Protein AF-A0A1J3FFB7-F1 (afdb_monomer_lite)

Secondary structure (DSSP, 8-state):
-PPP---TTS--EEETTTTEEES------EEEEEEE-SS-EEEEEEEHHHHHHHHTS-HHHHHHT--TTS-TT---HHHHTTTTPPPP-

Structure (mmCIF, N/CA/C/O backbone):
data_AF-A0A1J3FFB7-F1
#
_entry.id   AF-A0A1J3FFB7-F1
#
loop_
_atom_site.group_PDB
_atom_site.id
_atom_site.type_symbol
_atom_site.label_atom_id
_atom_site.label_alt_id
_atom_site.label_comp_id
_atom_site.label_asym_id
_atom_site.label_entity_id
_atom_site.label_seq_id
_atom_site.pdbx_PDB_ins_code
_atom_site.Cartn_x
_atom_site.Cartn_y
_atom_site.Cartn_z
_atom_site.occupancy
_atom_site.B_iso_or_equiv
_atom_site.auth_seq_id
_atom_site.auth_comp_id
_atom_site.auth_asym_id
_atom_site.auth_atom_id
_atom_site.pdbx_PDB_model_num
ATOM 1 N N . GLU A 1 1 ? 25.491 2.575 -38.419 1.00 44.59 1 GLU A N 1
ATOM 2 C CA . GLU A 1 1 ? 24.980 2.815 -37.059 1.00 44.59 1 GLU A CA 1
ATOM 3 C C . GLU A 1 1 ? 24.561 1.472 -36.497 1.00 44.59 1 GLU A C 1
ATOM 5 O O . GLU A 1 1 ? 23.793 0.769 -37.142 1.00 44.59 1 GLU A O 1
ATOM 10 N N . GLU A 1 2 ? 25.203 1.049 -35.411 1.00 38.88 2 GLU A N 1
ATOM 11 C CA . GLU A 1 2 ? 24.941 -0.238 -34.766 1.00 38.88 2 GLU A CA 1
ATOM 12 C C . GLU A 1 2 ? 23.531 -0.242 -34.178 1.00 38.88 2 GLU A C 1
ATOM 14 O O . GLU A 1 2 ? 23.193 0.572 -33.321 1.00 38.88 2 GLU A O 1
ATOM 19 N N . SER A 1 3 ? 22.703 -1.162 -34.662 1.00 50.16 3 SER A N 1
ATOM 20 C CA . SER A 1 3 ? 21.418 -1.498 -34.057 1.00 50.16 3 SER A CA 1
ATOM 21 C C . SER A 1 3 ? 21.639 -1.872 -32.584 1.00 50.16 3 SER A C 1
ATOM 23 O O . SER A 1 3 ? 22.486 -2.731 -32.320 1.00 50.16 3 SER A O 1
ATOM 25 N N . PRO A 1 4 ? 20.905 -1.280 -31.622 1.00 56.97 4 PRO A N 1
ATOM 26 C CA . PRO A 1 4 ? 21.034 -1.661 -30.224 1.00 56.97 4 PRO A CA 1
ATOM 27 C C . PRO A 1 4 ? 20.680 -3.142 -30.085 1.00 56.97 4 PRO A C 1
ATOM 29 O O . PRO A 1 4 ? 19.610 -3.586 -30.506 1.00 56.97 4 PRO A O 1
ATOM 32 N N . GLN A 1 5 ? 21.620 -3.916 -29.545 1.00 56.00 5 GLN A N 1
ATOM 33 C CA . GLN A 1 5 ? 21.430 -5.333 -29.263 1.00 56.00 5 GLN A CA 1
ATOM 34 C C . GLN A 1 5 ? 20.340 -5.448 -28.194 1.00 56.00 5 GLN A C 1
ATOM 36 O O . GLN A 1 5 ? 20.565 -5.132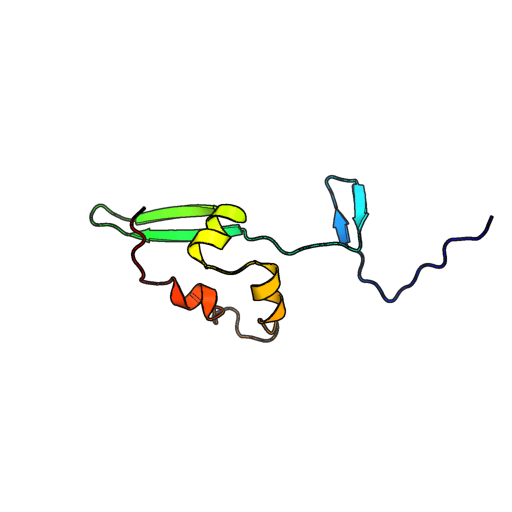 -27.028 1.00 56.00 5 GLN A O 1
ATOM 41 N N . LEU A 1 6 ? 19.131 -5.821 -28.613 1.00 54.34 6 LEU A N 1
ATOM 42 C CA . LEU A 1 6 ? 17.999 -5.993 -27.714 1.00 54.34 6 LEU A CA 1
ATOM 43 C C . LEU A 1 6 ? 18.220 -7.288 -26.920 1.00 54.34 6 LEU A C 1
ATOM 45 O O . LEU A 1 6 ? 18.083 -8.385 -27.458 1.00 54.34 6 LEU A O 1
ATOM 49 N N . ASP A 1 7 ? 18.616 -7.164 -25.656 1.00 55.16 7 ASP A N 1
ATOM 50 C CA . ASP A 1 7 ? 18.688 -8.292 -24.729 1.00 55.16 7 ASP A CA 1
ATOM 51 C C . ASP A 1 7 ? 17.260 -8.761 -24.401 1.00 55.16 7 ASP A C 1
ATOM 53 O O . ASP A 1 7 ? 16.560 -8.173 -23.576 1.00 55.16 7 ASP A O 1
ATOM 57 N N . PHE A 1 8 ? 16.819 -9.828 -25.073 1.00 57.62 8 PHE A N 1
ATOM 58 C CA . PHE A 1 8 ? 15.499 -10.448 -24.895 1.00 57.62 8 PHE A CA 1
ATOM 59 C C . PHE A 1 8 ? 15.286 -11.075 -23.504 1.00 57.62 8 PHE A C 1
ATOM 61 O O . PHE A 1 8 ? 14.204 -11.595 -23.232 1.00 57.62 8 PHE A O 1
ATOM 68 N N . SER A 1 9 ? 16.290 -11.042 -22.623 1.00 64.75 9 SER A N 1
ATOM 69 C CA . SER A 1 9 ? 16.219 -11.632 -21.282 1.00 64.75 9 SER A CA 1
ATOM 70 C C . SER A 1 9 ? 15.532 -10.719 -20.262 1.00 64.75 9 SER A C 1
ATOM 72 O O . SER A 1 9 ? 15.093 -11.193 -19.214 1.00 64.75 9 SER A O 1
ATOM 74 N N . LYS A 1 10 ? 15.424 -9.411 -20.538 1.00 69.56 10 LYS A N 1
ATOM 75 C CA . LYS A 1 10 ? 14.804 -8.454 -19.615 1.00 69.56 10 LYS A CA 1
ATOM 76 C C . LYS A 1 10 ? 13.325 -8.242 -19.925 1.00 69.56 10 LYS A C 1
ATOM 78 O O . LYS A 1 10 ? 12.948 -7.831 -21.020 1.00 69.56 10 LYS A O 1
ATOM 83 N N . LYS A 1 11 ? 12.476 -8.470 -18.921 1.00 82.31 11 LYS A N 1
ATOM 84 C CA . LYS A 1 11 ? 11.041 -8.166 -18.985 1.00 82.31 11 LYS A CA 1
ATOM 85 C C . LYS A 1 11 ? 10.841 -6.648 -19.061 1.00 82.31 11 LYS A C 1
ATOM 87 O O . LYS A 1 11 ? 11.152 -5.938 -18.110 1.00 82.31 11 LYS A O 1
ATOM 92 N N . LEU A 1 12 ? 10.307 -6.170 -20.184 1.00 90.81 12 LEU A N 1
ATOM 93 C CA . LEU A 1 12 ? 9.946 -4.766 -20.394 1.00 90.81 12 LEU A CA 1
ATOM 94 C C . LEU A 1 12 ? 8.485 -4.511 -20.013 1.00 90.81 12 LEU A C 1
ATOM 96 O O . LEU A 1 12 ? 7.598 -5.311 -20.318 1.00 90.81 12 LEU A O 1
ATOM 100 N N . TRP A 1 13 ? 8.230 -3.360 -19.401 1.00 91.44 13 TRP A N 1
ATOM 101 C CA . TRP A 1 13 ? 6.911 -2.904 -18.977 1.00 91.44 13 TRP A CA 1
ATOM 102 C C . TRP A 1 13 ? 6.556 -1.610 -19.700 1.00 91.44 13 TRP A C 1
ATOM 104 O O . TRP A 1 13 ? 7.380 -0.707 -19.808 1.00 91.44 13 TRP A O 1
ATOM 114 N N . LYS A 1 14 ? 5.323 -1.493 -20.196 1.00 93.25 14 LYS A N 1
ATOM 115 C CA . LYS A 1 14 ? 4.872 -0.272 -20.871 1.00 93.25 14 LYS A CA 1
ATOM 116 C C . LYS A 1 14 ? 4.335 0.728 -19.850 1.00 93.25 14 LYS A C 1
ATOM 118 O O . LYS A 1 14 ? 3.321 0.462 -19.206 1.00 93.25 14 LYS A O 1
ATOM 123 N N . CYS A 1 15 ? 4.973 1.892 -19.741 1.00 92.19 15 CYS A N 1
ATOM 124 C CA . CYS A 1 15 ? 4.477 2.992 -18.921 1.00 92.19 15 CYS A CA 1
ATOM 125 C C . CYS A 1 15 ? 3.533 3.880 -19.754 1.00 92.19 15 CYS A C 1
ATOM 127 O O . CYS A 1 15 ? 3.998 4.572 -20.660 1.00 92.19 15 CYS A O 1
ATOM 129 N N . PRO A 1 16 ? 2.221 3.936 -19.457 1.00 92.38 16 PRO A N 1
ATOM 130 C CA . PRO A 1 16 ? 1.278 4.741 -20.238 1.00 92.38 16 PRO A CA 1
ATOM 131 C C . PRO A 1 16 ? 1.506 6.250 -20.094 1.00 92.38 16 PRO A C 1
ATOM 133 O O . PRO A 1 16 ? 1.120 7.006 -20.972 1.00 92.38 16 PRO A O 1
ATOM 136 N N . LYS A 1 17 ? 2.131 6.697 -18.998 1.00 93.12 17 LYS A N 1
ATOM 137 C CA . LYS A 1 17 ? 2.412 8.117 -18.754 1.00 93.12 17 LYS A CA 1
ATOM 138 C C . LYS A 1 17 ? 3.627 8.620 -19.536 1.00 93.12 17 LYS A C 1
ATOM 140 O O . LYS A 1 17 ? 3.624 9.760 -19.980 1.00 93.12 17 LYS A O 1
ATOM 145 N N . CYS A 1 18 ? 4.667 7.796 -19.645 1.00 90.62 18 CYS A N 1
ATOM 146 C CA . CYS A 1 18 ? 5.886 8.138 -20.381 1.00 90.62 18 CYS A CA 1
ATOM 147 C C . CYS A 1 18 ? 5.797 7.754 -21.864 1.00 90.62 18 CYS A C 1
ATOM 149 O O . CYS A 1 18 ? 6.648 8.173 -22.636 1.00 90.62 18 CYS A O 1
ATOM 151 N N . GLU A 1 19 ? 4.796 6.945 -22.233 1.00 92.69 19 GLU A N 1
ATOM 152 C CA . GLU A 1 19 ? 4.625 6.346 -23.562 1.00 92.69 19 GLU A CA 1
ATOM 153 C C . GLU A 1 19 ? 5.824 5.493 -24.018 1.00 92.69 19 GLU A C 1
ATOM 155 O O . GLU A 1 19 ? 6.057 5.324 -25.211 1.00 92.69 19 GLU A O 1
ATOM 160 N N . ASP A 1 20 ? 6.545 4.896 -23.063 1.00 93.62 20 ASP A N 1
ATOM 161 C CA . ASP A 1 20 ? 7.801 4.175 -23.302 1.00 93.62 20 ASP A CA 1
ATOM 162 C C . ASP A 1 20 ? 7.829 2.793 -22.617 1.00 93.62 20 ASP A C 1
ATOM 164 O O . ASP A 1 20 ? 7.034 2.508 -21.707 1.00 93.62 20 ASP A O 1
ATOM 168 N N . TYR A 1 21 ? 8.745 1.933 -23.067 1.00 92.19 21 TYR A N 1
ATOM 169 C CA . TYR A 1 21 ? 9.058 0.646 -22.450 1.00 92.19 21 TYR A CA 1
ATOM 170 C C . TYR A 1 21 ? 10.206 0.804 -21.453 1.00 92.19 21 TYR A C 1
ATOM 172 O O . TYR A 1 21 ? 11.291 1.258 -21.798 1.00 92.19 21 TYR A O 1
ATOM 180 N N . VAL A 1 22 ? 9.969 0.383 -20.215 1.00 91.25 22 VAL A N 1
ATOM 181 C CA . VAL A 1 22 ? 10.924 0.485 -19.109 1.00 91.25 22 VAL A CA 1
ATOM 182 C C . VAL A 1 22 ? 11.229 -0.894 -18.533 1.00 91.25 22 VAL A C 1
ATOM 184 O O . VAL A 1 22 ? 10.354 -1.760 -18.482 1.00 91.25 22 VAL A O 1
ATOM 187 N N . ASP A 1 23 ? 12.464 -1.112 -18.088 1.00 88.81 23 ASP A N 1
ATOM 188 C CA . ASP A 1 23 ? 12.873 -2.320 -17.357 1.00 88.81 23 ASP A CA 1
ATOM 189 C C . ASP A 1 23 ? 12.974 -2.078 -15.838 1.00 88.81 23 ASP A C 1
ATOM 191 O O . ASP A 1 23 ? 12.913 -3.019 -15.051 1.00 88.81 23 ASP A O 1
ATOM 195 N N . ASN A 1 24 ? 13.055 -0.817 -15.411 1.00 88.12 24 ASN A N 1
ATOM 196 C CA . ASN A 1 24 ? 13.208 -0.390 -14.023 1.00 88.12 24 ASN A CA 1
ATOM 197 C C . ASN A 1 24 ? 11.861 -0.094 -13.338 1.00 88.12 24 ASN A C 1
ATOM 199 O O . ASN A 1 24 ? 11.610 1.021 -12.873 1.00 88.12 24 ASN A O 1
ATOM 203 N N . VAL A 1 25 ? 10.979 -1.093 -13.273 1.00 89.75 25 VAL A N 1
ATOM 204 C CA . VAL A 1 25 ? 9.734 -0.987 -12.495 1.00 89.75 25 VAL A CA 1
ATOM 205 C C . VAL A 1 25 ? 9.963 -1.326 -11.028 1.00 89.75 25 VAL A C 1
ATOM 207 O O . VAL A 1 25 ? 10.742 -2.217 -10.699 1.00 89.75 25 VAL A O 1
ATOM 210 N N . VAL A 1 26 ? 9.248 -0.629 -10.147 1.00 90.31 26 VAL A N 1
ATOM 211 C CA . VAL A 1 26 ? 9.238 -0.907 -8.708 1.00 90.31 26 VAL A CA 1
ATOM 212 C C . VAL A 1 26 ? 7.797 -1.097 -8.234 1.00 90.31 26 VAL A C 1
ATOM 214 O O . VAL A 1 26 ? 6.919 -0.337 -8.656 1.00 90.31 26 VAL A O 1
ATOM 217 N N . PRO A 1 27 ? 7.519 -2.102 -7.390 1.00 91.56 27 PRO A N 1
ATOM 218 C CA . PRO A 1 27 ? 6.207 -2.255 -6.777 1.00 91.56 27 PRO A CA 1
ATOM 219 C C . PRO A 1 27 ? 5.954 -1.125 -5.771 1.00 91.56 27 PRO A C 1
ATOM 221 O O . PRO A 1 27 ? 6.870 -0.657 -5.096 1.00 91.56 27 PRO A O 1
ATOM 224 N N . VAL A 1 28 ? 4.696 -0.697 -5.677 1.00 94.81 28 VAL A N 1
ATOM 225 C CA . VAL A 1 28 ? 4.223 0.349 -4.757 1.00 94.81 28 VAL A CA 1
ATOM 226 C C . VAL A 1 28 ? 2.885 -0.063 -4.155 1.00 94.81 28 VAL A C 1
ATOM 228 O O . VAL A 1 28 ? 2.091 -0.743 -4.811 1.00 94.81 28 VAL A O 1
ATOM 231 N N . PHE A 1 29 ? 2.611 0.352 -2.920 1.00 94.75 29 PHE A N 1
ATOM 232 C CA . PHE A 1 29 ? 1.353 0.009 -2.266 1.00 94.75 29 PHE A CA 1
ATOM 233 C C . PHE A 1 29 ? 0.170 0.841 -2.764 1.00 94.75 29 PHE A C 1
ATOM 235 O O . PHE A 1 29 ? 0.226 2.068 -2.896 1.00 94.75 29 PHE A O 1
ATOM 242 N N . LEU A 1 30 ? -0.951 0.140 -2.915 1.00 94.31 30 LEU A N 1
ATOM 243 C CA . LEU A 1 30 ? -2.293 0.692 -3.010 1.00 94.31 30 LEU A CA 1
ATOM 244 C C . LEU A 1 30 ? -3.210 -0.182 -2.146 1.00 94.31 30 LEU A C 1
ATOM 246 O O . LEU A 1 30 ? -3.746 -1.185 -2.615 1.00 94.31 30 LEU A O 1
ATOM 250 N N . LEU A 1 31 ? -3.324 0.148 -0.858 1.00 92.25 31 LEU A N 1
ATOM 251 C CA . LEU A 1 31 ? -4.016 -0.700 0.115 1.00 92.25 31 LEU A CA 1
ATOM 252 C C . LEU A 1 31 ? -5.415 -0.174 0.429 1.00 92.25 31 LEU A C 1
ATOM 254 O O . LEU A 1 31 ? -5.596 1.000 0.753 1.00 92.25 31 LEU A O 1
ATOM 258 N N . HIS A 1 32 ? -6.399 -1.070 0.400 1.00 92.62 32 HIS A N 1
ATOM 259 C CA . HIS A 1 32 ? -7.743 -0.813 0.904 1.00 92.62 32 HIS A CA 1
ATOM 260 C C . HIS A 1 32 ? -7.852 -1.278 2.359 1.00 92.62 32 HIS A C 1
ATOM 262 O O . HIS A 1 32 ? -7.850 -2.477 2.632 1.00 92.62 32 HIS A O 1
ATOM 268 N N . PHE A 1 33 ? -7.993 -0.338 3.291 1.00 89.75 33 PHE A N 1
ATOM 269 C CA . PHE A 1 33 ? -8.201 -0.629 4.708 1.00 89.75 33 PHE A CA 1
ATOM 270 C C . PHE A 1 33 ? -9.667 -0.488 5.083 1.00 89.75 33 PHE A C 1
ATOM 272 O O . PHE A 1 33 ? -10.319 0.482 4.706 1.00 89.75 33 PHE A O 1
ATOM 279 N N . ARG A 1 34 ? -10.168 -1.421 5.891 1.00 92.69 34 ARG A N 1
ATOM 280 C CA . ARG A 1 34 ? -11.430 -1.270 6.616 1.00 92.69 34 ARG A CA 1
ATOM 281 C C . ARG A 1 34 ? -11.099 -1.073 8.086 1.00 92.69 34 ARG A C 1
ATOM 283 O O . ARG A 1 34 ? -10.521 -1.961 8.705 1.00 92.69 34 ARG A O 1
ATOM 290 N N . VAL A 1 35 ? -11.471 0.079 8.622 1.00 92.12 35 VAL A N 1
ATOM 291 C CA . VAL A 1 35 ? -11.265 0.430 10.028 1.00 92.12 35 VAL A CA 1
ATOM 292 C C . VAL A 1 35 ? -12.629 0.528 10.691 1.00 92.12 35 VAL A C 1
ATOM 294 O O . VAL A 1 35 ? -13.567 1.060 10.098 1.00 92.12 35 VAL A O 1
ATOM 297 N N . MET A 1 36 ? -12.740 -0.019 11.897 1.00 93.81 36 MET A N 1
ATOM 298 C CA . MET A 1 36 ? -13.953 0.031 12.707 1.00 93.81 36 MET A CA 1
ATOM 299 C C . MET A 1 36 ? -13.650 0.746 14.018 1.00 93.81 36 MET A C 1
ATOM 301 O O . MET A 1 36 ? -12.607 0.503 14.626 1.00 93.81 36 MET A O 1
ATOM 305 N N . ASP A 1 37 ? -14.567 1.600 14.451 1.00 92.44 37 ASP A N 1
ATOM 306 C CA . ASP A 1 37 ? -14.537 2.256 15.753 1.00 92.44 37 ASP A CA 1
ATOM 307 C C . ASP A 1 37 ? -15.902 2.130 16.452 1.00 92.44 37 ASP A C 1
ATOM 309 O O . ASP A 1 37 ? -16.800 1.425 15.988 1.00 92.44 37 ASP A O 1
ATOM 313 N N . GLY A 1 38 ? -16.068 2.789 17.601 1.00 94.00 38 GLY A N 1
ATOM 314 C CA . GLY A 1 38 ? -17.328 2.745 18.352 1.00 94.00 38 GLY A CA 1
ATOM 315 C C . GLY A 1 38 ? -18.526 3.386 17.638 1.00 94.00 38 GLY A C 1
ATOM 316 O O . GLY A 1 38 ? -19.651 3.244 18.113 1.00 94.00 38 GLY A O 1
ATOM 317 N N . THR A 1 39 ? -18.308 4.096 16.528 1.00 95.75 39 THR A N 1
ATOM 318 C CA . THR A 1 39 ? -19.347 4.798 15.761 1.00 95.75 39 THR A CA 1
ATOM 319 C C . THR A 1 39 ? -19.729 4.074 14.473 1.00 95.75 39 THR A C 1
ATOM 321 O O . THR A 1 39 ? -20.844 4.256 13.981 1.00 95.75 39 THR A O 1
ATOM 324 N N . GLY A 1 40 ? -18.850 3.223 13.942 1.00 93.88 40 GLY A N 1
ATOM 325 C CA . GLY A 1 40 ? -19.134 2.427 12.758 1.00 93.88 40 GLY A CA 1
ATOM 326 C C . GLY A 1 40 ? -17.871 1.962 12.050 1.00 93.88 40 GLY A C 1
ATOM 327 O O . GLY A 1 40 ? -16.856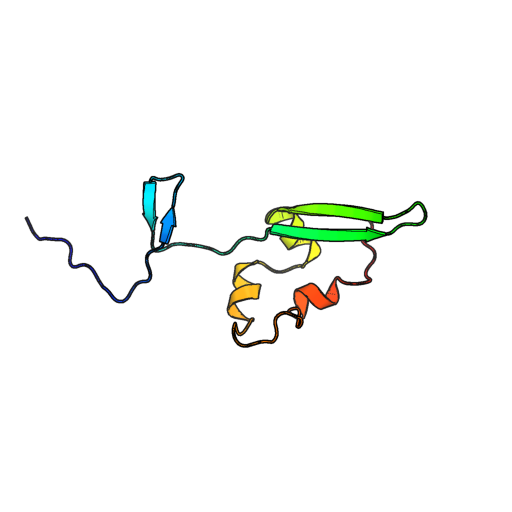 1.658 12.671 1.00 93.88 40 GLY A O 1
ATOM 328 N N . GLU A 1 41 ? -17.946 1.889 10.724 1.00 95.19 41 GLU A N 1
ATOM 329 C CA . GLU A 1 41 ? -16.826 1.487 9.882 1.00 95.19 41 GLU A CA 1
ATOM 330 C C . GLU A 1 41 ? -16.555 2.492 8.775 1.00 95.19 41 GLU A C 1
ATOM 332 O O . GLU A 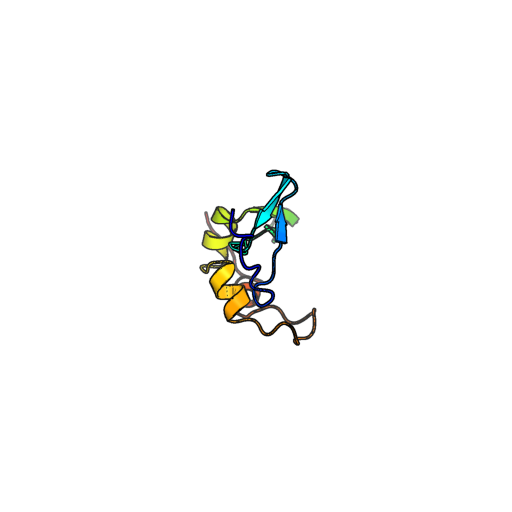1 41 ? -17.470 3.101 8.222 1.00 95.19 41 GLU A O 1
ATOM 337 N N . THR A 1 42 ? -15.284 2.630 8.417 1.00 94.88 42 THR A N 1
ATOM 338 C CA . THR A 1 42 ? -14.836 3.461 7.301 1.00 94.88 42 THR A CA 1
ATOM 339 C C . THR A 1 42 ? -13.810 2.703 6.470 1.00 94.88 42 THR A C 1
ATOM 341 O O . THR A 1 42 ? -13.016 1.912 6.987 1.00 94.88 42 THR A O 1
ATOM 344 N N . LYS A 1 43 ? -13.840 2.934 5.155 1.00 94.75 43 LYS A N 1
ATOM 345 C CA . LYS A 1 43 ? -12.865 2.388 4.213 1.00 94.75 43 LYS A CA 1
ATOM 346 C C . LYS A 1 43 ? -11.882 3.475 3.799 1.00 94.75 43 LYS A C 1
ATOM 348 O O . LYS A 1 43 ? -12.304 4.545 3.368 1.00 94.75 43 LYS A O 1
ATOM 353 N N . PHE A 1 44 ? -10.594 3.178 3.890 1.00 92.94 44 PHE A N 1
ATOM 354 C CA . PHE A 1 44 ? -9.513 4.069 3.487 1.00 92.94 44 PHE A CA 1
ATOM 355 C C . PHE A 1 44 ? -8.736 3.472 2.318 1.00 92.94 44 PHE A C 1
ATOM 357 O O . PHE A 1 44 ? -8.536 2.259 2.247 1.00 92.94 44 PHE A O 1
ATOM 364 N N . LEU A 1 45 ? -8.278 4.342 1.422 1.00 95.25 45 LEU A N 1
ATOM 365 C CA . LEU A 1 45 ? -7.293 4.013 0.399 1.00 95.25 45 LEU A CA 1
ATOM 366 C C . LEU A 1 45 ? -5.952 4.610 0.826 1.00 95.25 45 LEU A C 1
ATOM 368 O O . LEU A 1 45 ? -5.819 5.833 0.887 1.00 95.25 45 LEU A O 1
ATOM 372 N N . LEU A 1 46 ? -4.979 3.759 1.141 1.00 94.25 46 LEU A N 1
ATOM 373 C CA . LEU A 1 46 ? -3.638 4.182 1.530 1.00 94.25 46 LEU A CA 1
ATOM 374 C C . LEU A 1 46 ? -2.688 4.016 0.348 1.00 94.25 46 LEU A C 1
ATOM 376 O O . LEU A 1 46 ? -2.502 2.917 -0.178 1.00 94.25 46 LEU A O 1
ATOM 380 N N . PHE A 1 47 ? -2.080 5.133 -0.043 1.00 95.62 47 PHE A N 1
ATOM 381 C CA . PHE A 1 47 ? -0.997 5.163 -1.016 1.00 95.62 47 PHE A CA 1
ATOM 382 C C . PHE A 1 47 ? 0.341 4.838 -0.353 1.00 95.62 47 PHE A C 1
ATOM 384 O O . PHE A 1 47 ? 0.507 5.011 0.855 1.00 95.62 47 PHE A O 1
ATOM 391 N N . ASP A 1 48 ? 1.295 4.438 -1.187 1.00 95.31 48 ASP A N 1
ATOM 392 C CA . ASP A 1 48 ? 2.628 3.941 -0.855 1.00 95.31 48 ASP A CA 1
ATOM 393 C C . ASP A 1 48 ? 3.228 4.401 0.481 1.00 95.31 48 ASP A C 1
ATOM 395 O O . ASP A 1 48 ? 3.369 3.597 1.395 1.00 95.31 48 ASP A O 1
ATOM 399 N N . LYS A 1 49 ? 3.508 5.697 0.652 1.00 94.25 49 LYS A N 1
ATOM 400 C CA . LYS A 1 49 ? 4.151 6.213 1.875 1.00 94.25 49 LYS A CA 1
ATOM 401 C C . LYS A 1 49 ? 3.362 5.923 3.154 1.00 94.25 49 LYS A C 1
ATOM 403 O O . LYS A 1 49 ? 3.929 5.417 4.113 1.00 94.25 49 LYS A O 1
ATOM 408 N N . LEU A 1 50 ? 2.057 6.194 3.141 1.00 93.12 50 LEU A N 1
ATOM 409 C CA . LEU A 1 50 ? 1.186 5.948 4.296 1.00 93.12 50 LEU A CA 1
ATOM 410 C C . LEU A 1 50 ? 1.017 4.447 4.550 1.00 93.12 50 LEU A C 1
ATOM 412 O O . LEU A 1 50 ? 0.962 4.007 5.692 1.00 93.12 50 LEU A O 1
ATOM 416 N N . ALA A 1 51 ? 0.952 3.648 3.485 1.00 93.44 51 ALA A N 1
ATOM 417 C CA . ALA A 1 51 ? 0.896 2.198 3.601 1.00 93.44 51 ALA A CA 1
ATOM 418 C C . ALA A 1 51 ? 2.182 1.623 4.218 1.00 93.44 51 ALA A C 1
ATOM 420 O O . ALA A 1 51 ? 2.091 0.778 5.104 1.00 93.44 51 ALA A O 1
ATOM 421 N N . MET A 1 52 ? 3.362 2.110 3.819 1.00 94.19 52 MET A N 1
ATOM 422 C CA . MET A 1 52 ? 4.643 1.682 4.393 1.00 94.19 52 MET A CA 1
ATOM 423 C C . MET A 1 52 ? 4.730 1.973 5.893 1.00 94.19 52 MET A C 1
ATOM 425 O O . MET A 1 52 ? 5.225 1.134 6.639 1.00 94.19 52 MET A O 1
ATOM 429 N N . GLU A 1 53 ? 4.211 3.115 6.350 1.00 91.81 53 GLU A N 1
ATOM 430 C CA . GLU A 1 53 ? 4.160 3.453 7.781 1.00 91.81 53 GLU A CA 1
ATOM 431 C C . GLU A 1 53 ? 3.274 2.481 8.576 1.00 91.81 53 GLU A C 1
ATOM 433 O O . GLU A 1 53 ? 3.613 2.104 9.696 1.00 91.81 53 GLU A O 1
ATOM 438 N N . VAL A 1 54 ? 2.159 2.034 7.990 1.00 90.31 54 VAL A N 1
ATOM 439 C CA . VAL A 1 54 ? 1.215 1.119 8.652 1.00 90.31 54 VAL A CA 1
ATOM 440 C C . VAL A 1 54 ? 1.697 -0.333 8.625 1.00 90.31 54 VAL A C 1
ATOM 442 O O . VAL A 1 54 ? 1.585 -1.035 9.630 1.00 90.31 54 VAL A O 1
ATOM 445 N N . VAL A 1 55 ? 2.218 -0.802 7.487 1.00 90.19 55 VAL A N 1
ATOM 446 C CA . VAL A 1 55 ? 2.685 -2.192 7.311 1.00 90.19 55 VAL A CA 1
ATOM 447 C C . VAL A 1 55 ? 4.097 -2.387 7.878 1.00 90.19 55 VAL A C 1
ATOM 449 O O . VAL A 1 55 ? 4.466 -3.503 8.242 1.00 90.19 55 VAL A O 1
ATOM 452 N N . ASN A 1 56 ? 4.871 -1.305 8.002 1.00 91.94 56 ASN A N 1
ATOM 453 C CA . ASN A 1 56 ? 6.261 -1.299 8.460 1.00 91.94 56 ASN A CA 1
ATOM 454 C C . ASN A 1 56 ? 7.198 -2.158 7.580 1.00 91.94 56 ASN A C 1
ATOM 456 O O . ASN A 1 56 ? 8.090 -2.844 8.074 1.00 91.94 56 ASN A O 1
ATOM 460 N N . THR A 1 57 ? 6.970 -2.135 6.265 1.00 92.19 57 THR A N 1
ATOM 461 C CA . THR A 1 57 ? 7.822 -2.726 5.216 1.00 92.19 57 THR A CA 1
ATOM 462 C C . THR A 1 57 ? 7.554 -1.998 3.900 1.00 92.19 57 THR A C 1
ATOM 464 O O . THR A 1 57 ? 6.532 -1.320 3.772 1.00 92.19 57 THR A O 1
ATOM 467 N N . THR A 1 58 ? 8.446 -2.125 2.921 1.00 94.06 58 THR A N 1
ATOM 468 C CA . THR A 1 58 ? 8.223 -1.606 1.564 1.00 94.06 58 THR A CA 1
ATOM 469 C C . THR A 1 58 ? 7.448 -2.603 0.698 1.00 94.06 58 THR A C 1
ATOM 471 O O . THR A 1 58 ? 7.451 -3.808 0.948 1.00 94.06 58 THR A O 1
ATOM 474 N N . ALA A 1 59 ? 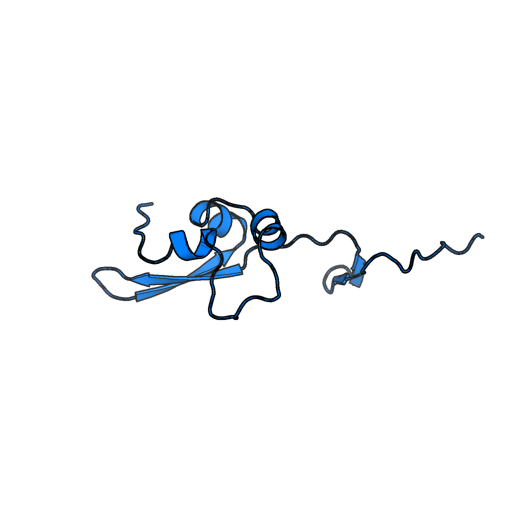6.802 -2.125 -0.369 1.00 93.12 59 ALA A N 1
ATOM 475 C CA . ALA A 1 59 ? 6.131 -3.010 -1.322 1.00 93.12 59 ALA A CA 1
ATOM 476 C C . ALA A 1 59 ? 7.119 -3.946 -2.043 1.00 93.12 59 ALA A C 1
ATOM 478 O O . ALA A 1 59 ? 6.763 -5.077 -2.357 1.00 93.12 59 ALA A O 1
ATOM 479 N N . ALA A 1 60 ? 8.359 -3.496 -2.267 1.00 91.88 60 ALA A N 1
ATOM 480 C CA . ALA A 1 60 ? 9.416 -4.305 -2.873 1.00 91.88 60 ALA A CA 1
ATOM 481 C C . ALA A 1 60 ? 9.815 -5.479 -1.979 1.00 91.88 60 ALA A C 1
ATOM 483 O O . ALA A 1 60 ? 9.755 -6.622 -2.415 1.00 91.88 60 ALA A O 1
ATOM 484 N N . GLU A 1 61 ? 10.101 -5.207 -0.705 1.00 91.31 61 GLU A N 1
ATOM 485 C CA . GLU A 1 61 ? 10.390 -6.257 0.277 1.00 91.31 61 GLU A CA 1
ATOM 486 C C 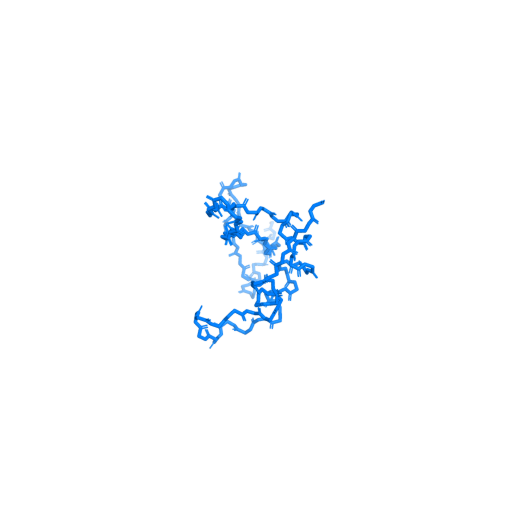. GLU A 1 61 ? 9.222 -7.235 0.428 1.00 91.31 61 GLU A C 1
ATOM 488 O O . GLU A 1 61 ? 9.439 -8.431 0.611 1.00 91.31 61 GLU A O 1
ATOM 493 N N . LEU A 1 62 ? 7.979 -6.748 0.355 1.00 89.31 62 LEU A N 1
ATOM 494 C CA . LEU A 1 62 ? 6.812 -7.616 0.461 1.00 89.31 62 LEU A CA 1
ATOM 495 C C . LEU A 1 62 ? 6.711 -8.585 -0.722 1.00 89.31 62 LEU A C 1
ATOM 497 O O . LEU A 1 62 ? 6.457 -9.764 -0.498 1.00 89.31 62 LEU A O 1
ATOM 501 N N . VAL A 1 63 ? 6.905 -8.097 -1.952 1.00 85.94 63 VAL A N 1
ATOM 502 C CA . VAL A 1 63 ? 6.838 -8.913 -3.175 1.00 85.94 63 VAL A CA 1
ATOM 503 C C . VAL A 1 63 ? 8.000 -9.901 -3.243 1.00 85.94 63 VAL A C 1
ATOM 505 O O . VAL A 1 63 ? 7.771 -11.065 -3.542 1.00 85.94 63 VAL A O 1
ATOM 508 N N . ASP A 1 64 ? 9.218 -9.483 -2.890 1.00 83.31 64 ASP A N 1
ATOM 509 C CA . ASP A 1 64 ? 10.393 -10.368 -2.909 1.00 83.31 64 ASP A CA 1
ATOM 510 C C . ASP A 1 64 ? 10.263 -11.544 -1.924 1.00 83.31 64 ASP A C 1
ATOM 512 O O . ASP A 1 64 ? 10.803 -12.625 -2.160 1.00 83.31 64 ASP A O 1
ATOM 516 N N . ASN A 1 65 ? 9.535 -11.347 -0.818 1.00 74.69 65 ASN A N 1
ATOM 517 C CA . ASN A 1 65 ? 9.285 -12.377 0.194 1.00 74.69 65 ASN A CA 1
ATOM 518 C C . ASN A 1 65 ? 7.977 -13.158 -0.028 1.00 74.69 65 ASN A C 1
ATOM 520 O O . ASN A 1 65 ? 7.658 -14.041 0.774 1.00 74.69 65 ASN A O 1
ATOM 524 N N . PHE A 1 66 ? 7.200 -12.826 -1.061 1.00 73.00 66 PHE A N 1
ATOM 525 C CA . PHE A 1 66 ? 5.908 -13.448 -1.328 1.00 73.00 66 PHE A CA 1
ATOM 526 C C . PHE A 1 66 ? 5.976 -14.320 -2.579 1.00 73.00 66 PHE A C 1
ATOM 528 O O . PHE A 1 66 ? 6.214 -13.843 -3.683 1.00 73.00 66 PHE A O 1
ATOM 535 N N . ASP A 1 67 ? 5.738 -15.615 -2.400 1.00 69.19 67 ASP A N 1
ATOM 536 C CA . ASP A 1 67 ? 5.664 -16.559 -3.509 1.00 69.19 67 ASP A CA 1
ATOM 537 C C . ASP A 1 67 ? 4.305 -16.395 -4.213 1.00 69.19 67 ASP A C 1
ATOM 539 O O . ASP A 1 67 ? 3.256 -16.591 -3.595 1.00 69.19 67 ASP A O 1
ATOM 543 N N . GLU A 1 68 ? 4.298 -16.029 -5.500 1.00 64.75 68 GLU A N 1
ATOM 544 C CA . GLU A 1 68 ? 3.068 -15.774 -6.279 1.00 64.75 68 GLU A CA 1
ATOM 545 C C . GLU A 1 68 ? 2.155 -17.018 -6.404 1.00 64.75 68 GLU A C 1
ATOM 547 O O . GLU A 1 68 ? 1.016 -16.908 -6.855 1.00 64.75 68 GLU A O 1
ATOM 552 N N . ILE A 1 69 ? 2.629 -18.204 -5.997 1.00 60.28 69 ILE A N 1
ATOM 553 C CA . ILE A 1 69 ? 1.930 -19.501 -6.090 1.00 60.28 69 ILE A CA 1
ATOM 554 C C . ILE A 1 69 ? 1.049 -19.786 -4.850 1.00 60.28 69 ILE A C 1
ATOM 556 O O . ILE A 1 69 ? 0.550 -20.896 -4.669 1.00 60.28 69 ILE A O 1
ATOM 560 N N . GLN A 1 70 ? 0.841 -18.813 -3.963 1.00 62.34 70 GLN A N 1
ATOM 561 C CA . GLN A 1 70 ? -0.025 -18.994 -2.793 1.00 62.34 70 GLN A CA 1
ATOM 562 C C . GLN A 1 70 ? -1.504 -18.721 -3.108 1.00 62.34 70 GLN A C 1
ATOM 564 O O . GLN A 1 70 ? -1.848 -17.954 -4.007 1.00 62.34 70 GLN A O 1
ATOM 569 N N . ASP A 1 71 ? -2.383 -19.383 -2.355 1.00 73.44 71 ASP A N 1
ATOM 570 C CA . ASP A 1 71 ? -3.833 -19.165 -2.369 1.00 73.44 71 ASP A CA 1
ATOM 571 C C . ASP A 1 71 ? -4.146 -17.657 -2.218 1.00 73.44 71 ASP A C 1
ATOM 573 O O . ASP A 1 71 ? -3.583 -17.020 -1.322 1.00 73.44 71 ASP A O 1
ATOM 577 N N . PRO A 1 72 ? -5.010 -17.062 -3.069 1.00 72.06 72 PRO A N 1
ATOM 578 C CA . PRO A 1 72 ? -5.349 -15.637 -3.004 1.00 72.06 72 PRO A CA 1
ATOM 579 C C . PRO A 1 72 ? -5.932 -15.189 -1.654 1.00 72.06 72 PRO A C 1
ATOM 581 O O . PRO A 1 72 ? -5.900 -13.993 -1.356 1.00 72.06 72 PRO A O 1
ATOM 584 N N . ASP A 1 73 ? -6.440 -16.117 -0.839 1.00 77.19 73 ASP A N 1
ATOM 585 C CA . ASP A 1 73 ? -6.956 -15.826 0.500 1.00 77.19 73 ASP A CA 1
ATOM 586 C C . ASP A 1 73 ? -5.847 -15.770 1.576 1.00 77.19 73 ASP A C 1
ATOM 588 O O . ASP A 1 73 ? -6.093 -15.356 2.716 1.00 77.19 73 ASP A O 1
ATOM 592 N N . VAL A 1 74 ? -4.605 -16.144 1.238 1.00 79.12 74 VAL A N 1
ATOM 593 C CA . VAL A 1 74 ? -3.457 -16.107 2.152 1.00 79.12 74 VAL A CA 1
ATOM 594 C C . VAL A 1 74 ? -2.741 -14.766 2.044 1.00 79.12 74 VAL A C 1
ATOM 596 O O . VAL A 1 74 ? -1.969 -14.495 1.125 1.00 79.12 74 VAL A O 1
ATOM 599 N N . LEU A 1 75 ? -2.959 -13.919 3.049 1.00 82.75 75 LEU A N 1
ATOM 600 C CA . LEU A 1 75 ? -2.241 -12.656 3.170 1.00 82.75 75 LEU A CA 1
ATOM 601 C C . LEU A 1 75 ? -0.789 -12.879 3.632 1.00 82.75 75 LEU A C 1
ATOM 603 O O . LEU A 1 75 ? -0.557 -13.644 4.574 1.00 82.75 75 LEU A O 1
ATOM 607 N N . PRO A 1 76 ? 0.190 -12.149 3.059 1.00 86.06 76 PRO A N 1
ATOM 608 C CA . PRO A 1 76 ? 1.543 -12.095 3.596 1.00 86.06 76 PRO A CA 1
ATOM 609 C C . PRO A 1 76 ? 1.532 -11.718 5.081 1.00 86.06 76 PRO A C 1
ATOM 611 O O . PRO A 1 76 ? 0.758 -10.856 5.501 1.00 86.06 76 PRO A O 1
ATOM 614 N N . MET A 1 77 ? 2.442 -12.289 5.874 1.00 86.25 77 MET A N 1
ATOM 615 C CA . MET A 1 77 ? 2.478 -12.083 7.330 1.00 86.25 77 MET A CA 1
ATOM 616 C C . MET A 1 77 ? 2.525 -10.599 7.731 1.00 86.25 77 MET A C 1
ATOM 618 O O . MET A 1 77 ? 1.866 -10.209 8.691 1.00 86.25 77 MET A O 1
ATOM 622 N N . ALA A 1 78 ? 3.244 -9.755 6.985 1.00 87.06 78 ALA A N 1
ATOM 623 C CA . ALA A 1 78 ? 3.289 -8.314 7.239 1.00 87.06 78 ALA A CA 1
ATOM 624 C C . ALA A 1 78 ? 1.897 -7.651 7.147 1.00 87.06 78 ALA A C 1
ATOM 626 O O . ALA A 1 78 ? 1.557 -6.818 7.986 1.00 87.06 78 ALA A O 1
ATOM 627 N N . LEU A 1 79 ? 1.065 -8.078 6.187 1.00 89.25 79 LEU A N 1
ATOM 628 C CA . LEU A 1 79 ? -0.322 -7.626 6.033 1.00 89.25 79 LEU A CA 1
ATOM 629 C C . LEU A 1 79 ? -1.285 -8.347 6.989 1.00 89.25 79 LEU A C 1
ATOM 631 O O . LEU A 1 79 ? -2.235 -7.746 7.474 1.00 89.25 79 LEU A O 1
ATOM 635 N N . GLY A 1 80 ? -1.051 -9.616 7.322 1.00 89.25 80 GLY A N 1
ATOM 636 C CA . GLY A 1 80 ? -1.857 -10.318 8.327 1.00 89.25 80 GLY A CA 1
ATOM 637 C C . GLY A 1 80 ? -1.690 -9.714 9.726 1.00 89.25 80 GLY A C 1
ATOM 638 O O . GLY A 1 80 ? -2.653 -9.578 10.477 1.00 89.25 80 GLY A O 1
ATOM 639 N N . ASN A 1 81 ? -0.476 -9.266 10.055 1.00 88.94 81 ASN A N 1
ATOM 640 C CA . ASN A 1 81 ? -0.136 -8.720 11.364 1.00 88.94 81 ASN A CA 1
ATOM 641 C C . ASN A 1 81 ? -0.804 -7.378 11.673 1.00 88.94 81 ASN A C 1
ATOM 643 O O . ASN A 1 81 ? -0.810 -6.982 12.835 1.00 88.94 81 ASN A O 1
ATOM 647 N N . ILE A 1 82 ? -1.306 -6.646 10.680 1.00 90.12 82 ILE A N 1
ATOM 648 C CA . ILE A 1 82 ? -2.033 -5.382 10.886 1.00 90.12 82 ILE A CA 1
ATOM 649 C C . ILE A 1 82 ? -3.535 -5.612 11.091 1.00 90.12 82 ILE A C 1
ATOM 651 O O . ILE A 1 82 ? -4.209 -4.770 11.687 1.00 90.12 82 ILE A O 1
ATOM 655 N N . CYS A 1 83 ? -4.072 -6.755 10.655 1.00 88.62 83 CYS A N 1
ATOM 656 C CA . CYS A 1 83 ? -5.477 -7.085 10.847 1.00 88.62 83 CYS A CA 1
ATOM 657 C C . CYS A 1 83 ? -5.802 -7.215 12.343 1.00 88.62 83 CYS A C 1
ATOM 659 O O . CYS A 1 83 ? -5.126 -7.918 13.090 1.00 88.62 83 CYS A O 1
ATOM 661 N N . GLY A 1 84 ? -6.854 -6.523 12.787 1.00 88.19 84 GLY A N 1
ATOM 662 C CA . GLY A 1 84 ? -7.287 -6.530 14.188 1.00 88.19 84 GLY A CA 1
ATOM 663 C C . GLY A 1 84 ? -6.453 -5.656 15.132 1.00 88.19 84 GLY A C 1
ATOM 664 O O . GLY A 1 84 ? -6.732 -5.644 16.329 1.00 88.19 84 GLY A O 1
ATOM 665 N N . LYS A 1 85 ? -5.460 -4.910 14.627 1.00 88.56 85 LYS A N 1
ATOM 666 C CA . LYS A 1 85 ? -4.734 -3.913 15.424 1.00 88.56 85 LYS A CA 1
ATOM 667 C C . LYS A 1 85 ? -5.463 -2.573 15.453 1.00 88.56 85 LYS A C 1
ATOM 669 O O . LYS A 1 85 ? -6.151 -2.198 14.507 1.00 88.56 85 LYS A O 1
ATOM 674 N N . THR A 1 86 ? -5.244 -1.833 16.535 1.00 86.75 86 THR A N 1
ATOM 675 C CA . THR A 1 86 ? -5.680 -0.442 16.676 1.00 86.75 86 THR A CA 1
ATOM 676 C C . THR A 1 86 ? -4.505 0.477 16.381 1.00 86.75 86 THR A C 1
ATOM 678 O O . THR A 1 86 ? -3.458 0.360 17.018 1.00 86.75 86 THR A O 1
ATOM 681 N N . SER A 1 87 ? -4.687 1.412 15.456 1.00 71.69 87 SER A N 1
ATOM 682 C CA . SER A 1 87 ? -3.747 2.511 15.246 1.00 71.69 87 SER A CA 1
ATOM 683 C C . SER A 1 87 ? -4.230 3.723 16.031 1.00 71.69 87 SER A C 1
ATOM 685 O O . SER A 1 87 ? -5.325 4.226 15.789 1.00 71.69 87 SER A O 1
ATOM 687 N N . LEU A 1 88 ? -3.421 4.171 16.986 1.00 70.81 88 LEU A N 1
ATOM 688 C CA . LEU A 1 88 ? -3.557 5.494 17.584 1.00 70.81 88 LEU A CA 1
ATOM 689 C C . LEU A 1 88 ? -2.612 6.400 16.805 1.00 70.81 88 LEU A C 1
ATOM 691 O O . LEU A 1 88 ? -1.419 6.104 16.731 1.00 70.81 88 LEU A O 1
ATOM 695 N N . GLN A 1 89 ? -3.169 7.418 16.157 1.00 55.75 89 GLN A N 1
ATOM 696 C CA . GLN A 1 89 ? -2.373 8.454 15.510 1.00 55.75 89 GLN A CA 1
ATOM 697 C C . GLN A 1 89 ? -1.756 9.377 16.562 1.00 55.75 89 GLN A C 1
ATOM 699 O O . GLN A 1 89 ? -2.448 9.649 17.572 1.00 55.75 89 GLN A O 1
#

Radius of gyration: 18.43 Å; chains: 1; bounding box: 44×28×55 Å

Sequence (89 aa):
EESPQLDFSKKLWKCPKCEDYVDNVVPVFLLHFRVMDGTGETKFLLFDKLAMEVVNTTAAELVDNFDEIQDPDVLPMALGNICGKTSLQ

InterPro domains:
  IPR012340 Nucleic acid-binding, OB-fold [G3DSA:2.40.50.140] (4-88)
  IPR012340 Nucleic acid-binding, OB-fold [SSF50249] (10-86)
  IPR013955 Replication factor A, C-terminal [PF08646] (10-65)

pLDDT: mean 84.05, std 13.7, range [38.88, 95.75]

Foldseek 3Di:
DDDPPPPPPADWDQDPVVRDTDRDDDDWDFDWDWDADPVGIDIDTDTRVRVCVQLVHHRRVQVVPDDPPDDPVDDDPSVVVSPPDDDDD

Organism: Noccaea caerulescens (NCBI:txid107243)

=== Feature glossary ===
Legend for the data blocks above and below:

— What the protein is —

The amino-acid sequence is the protein's primary structure: the linear order of residues from the N-terminus to the C-terminus, written in one-letter code. Everything else here — the 3D coordinates, the secondary structure, the domain annotations — is ultimately a consequence of this string.

Functional annotations link the protein to curated databases. InterPro entries identify conserved domains and families by matching the sequence against member-database signatures (Pfam, PROSITE, CDD, …). Gene Ontology (GO) terms describe molecular function, biological process, and cellular component in a controlled vocabulary. CATH places the structure in a hierarchical fold classification (Class/Architecture/Topology/Homologous-superfamily). The organism is the source species.

— Where its atoms are —

Atomic coordinates in PDBx/mmCIF format — the same representation the Protein Data Bank distributes. Each line of the _atom_site loop places one backbone atom in Cartesian space (units: ångströms, origin: arbitrary).

The six renders are orthographic views along the three Cartesian axes in both directions. Representation (cartoon, sticks, or surface) and color scheme (sequence-rainbow or by-chain) vary across proteins so the training set covers all the common visualization conventions.

— Local backbone conformation —

Eight-state secondary structure (DSSP): H is the canonical α-helix, G the tighter 3₁₀-helix, I the wider π-helix; E/B are β-structure, T and S are turns and bends, and '-' is everything else. DSSP derives these from the pattern of main-chain N–H···O=C hydrogen bonds, not from the sequence.

Three-state secondary structure (P-SEA) collapses the eight DSSP classes into helix (a), strand (b), and coil (c). P-SEA assigns these from Cα geometry alone — distances and angles — without requiring backbone oxygens, so it works on any Cα trace.

φ (phi) and ψ (psi) are the two rotatable backbone dihedrals per residue: φ is the C(i-1)–N–Cα–C torsion, ψ is the N–Cα–C–N(i+1) torsion, both in degrees on (−180°, 180°]. α-helical residues cluster near (−60°, −45°); β-strand residues near (−120°, +130°). A Ramachandran plot is simply a scatter of (φ, ψ) for every residue.

— Global shape and packing —

The geometric summary reports three shape descriptors. Rg (radius of gyration) measures how spread out the Cα atoms are about their centre of mass; compact globular proteins have small Rg, elongated or unfolded ones large. Cα contacts (<8 Å, |i−j|>4) count long-range residue pairs in spatial proximity 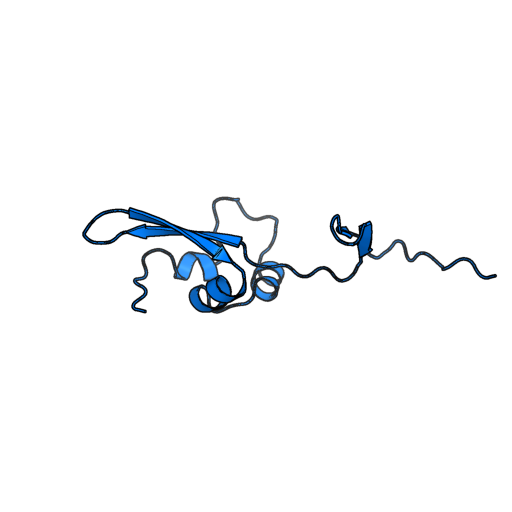— high for tightly packed folds, near zero for rods or random coil. The bounding-box extents give the protein's footprint along x, y, z in Å.

SASA measures how much of the protein is reachable by solvent. It is computed by rolling a water-sized probe over the atomic surface and summing the exposed area (Å²). Per-residue SASA distinguishes core (buried, low SASA) from surface (exposed, high SASA) residues; total SASA is a whole-molecule size measure.

Plot images: a contact map (which residues are close in 3D, as an N×N binary image), a Ramachandran scatter (backbone torsion angles, revealing secondary-structure composition at a glance), and — for AlphaFold structures — a PAE heatmap (pairwise prediction confidence).

— Structural neighborhood —

A 3Di character summarizes, for each residue, the relative orientation of the Cα frame of its nearest spatial neighbor. Because it encodes fold topology rather than chemistry, 3Di alignments detect remote structural similarity that sequence alignment misses.

The Foldseek neighbor list gives the closest experimentally determined structures in the PDB, ranked by structural alignment. TM-score near 1 means near-identical fold; near 0.3 means only rough topology match. This is how one finds what a novel AlphaFold prediction most resembles in the solved-structure universe.

— Confidence and disorder —

For AlphaFold models, the B-factor field carries pLDDT — the model's own estimate of local accuracy on a 0–100 scale. Regions with pLDDT<50 should be treated as essentially unmodeled; they often correspond to intrinsically disordered segments.

Crystallographic B-factors measure how much each atom's electron density is smeared out, in Å². They rise in mobile loops and surface residues and fall in the buried interior. In AlphaFold models this column is repurposed to hold pLDDT instead.

Predicted Aligned Error (PAE) is an AlphaFold confidence matrix: entry (i, j) is the expected error in the position of residue j, in ångströms, when the prediction is superimposed on the true structure at residue i. Low PAE within a block of residues means that block is internally rigid and well-predicted; high PAE between two blocks means their relative placement is uncertain even if each block individually is confident.